Protein AF-A0A290MPU3-F1 (afdb_monomer_lite)

Organism: Caulobacter vibrioides (NCBI:txid155892)

Foldseek 3Di:
DDQDPLLLVVLVCQAVVPWDADDPVCVVSVVVCVVVQQKDWDWDDDPPDTTITMHGDPNVVVVNVVVVVVVVVVVVVVVVD

Radius of gyration: 15.18 Å; chains: 1; bounding box: 42×28×41 Å

Sequence (81 aa):
MKLTKVQRELLQDLADEGPFFVRRRQHRSLRVLFRLGLVESHIVEVMSHQERWWQPSAAGRAALESDARAERSAQAQEAHA

Secondary structure (DSSP, 8-state):
-PPPHHHHHHHHHHHHS-SB---GGGHHHHHHHHHTTSEEEEEEEETTEEEEEEEE-HHHHHHHHHHHHHHHHHHHHHTT-

Structure (mmCIF, N/CA/C/O backbone):
data_AF-A0A290MPU3-F1
#
_entry.id   AF-A0A290MPU3-F1
#
loop_
_atom_site.group_PDB
_atom_site.id
_atom_site.type_symbol
_atom_site.label_atom_id
_atom_site.label_alt_id
_atom_site.label_comp_id
_atom_site.label_asym_id
_atom_site.label_entity_id
_atom_site.label_seq_id
_atom_site.pdbx_PDB_ins_code
_atom_site.Cartn_x
_atom_site.Cartn_y
_atom_site.Cartn_z
_atom_site.occupancy
_atom_site.B_iso_or_equiv
_atom_site.auth_seq_id
_atom_site.auth_comp_id
_atom_site.auth_asym_id
_atom_site.auth_atom_id
_atom_site.pdbx_PDB_model_num
ATOM 1 N N . MET A 1 1 ? -7.181 -6.348 12.615 1.00 60.44 1 MET A N 1
ATOM 2 C CA . MET A 1 1 ? -5.788 -5.886 12.823 1.00 60.44 1 MET A CA 1
ATOM 3 C C . MET A 1 1 ? -5.731 -4.406 12.461 1.00 60.44 1 MET A C 1
ATOM 5 O O . MET A 1 1 ? -6.330 -4.059 11.455 1.00 60.44 1 MET A O 1
ATOM 9 N N . LYS A 1 2 ? -5.105 -3.540 13.271 1.00 76.56 2 LYS A N 1
ATOM 10 C CA . LYS A 1 2 ? -4.987 -2.097 12.972 1.00 76.56 2 LYS A CA 1
ATOM 11 C C . LYS A 1 2 ? -3.608 -1.797 12.375 1.00 76.56 2 LYS A C 1
ATOM 13 O O . LYS A 1 2 ? -2.613 -2.296 12.899 1.00 76.56 2 LYS A O 1
ATOM 18 N N . LEU A 1 3 ? -3.560 -1.018 11.294 1.00 83.25 3 LEU A N 1
ATOM 19 C CA . LEU A 1 3 ? -2.308 -0.504 10.730 1.00 83.25 3 LEU A CA 1
ATOM 20 C C . LEU A 1 3 ? -1.699 0.537 11.673 1.00 83.25 3 LEU A C 1
ATOM 22 O O . LEU A 1 3 ? -2.420 1.257 12.364 1.00 83.25 3 LEU A O 1
ATOM 26 N N . THR A 1 4 ? -0.370 0.625 11.710 1.00 88.69 4 THR A N 1
ATOM 27 C CA . THR A 1 4 ? 0.301 1.730 12.409 1.00 88.69 4 THR A CA 1
ATOM 28 C C . THR A 1 4 ? 0.164 3.028 11.612 1.00 88.69 4 THR A C 1
ATOM 30 O O . THR A 1 4 ? -0.034 2.989 10.398 1.00 88.69 4 THR A O 1
ATOM 33 N N . LYS A 1 5 ? 0.342 4.184 12.269 1.00 87.44 5 LYS A N 1
ATOM 34 C CA . LYS A 1 5 ? 0.333 5.498 11.601 1.00 87.44 5 LYS A CA 1
ATOM 35 C C . LYS A 1 5 ? 1.265 5.529 10.380 1.00 87.44 5 LYS A C 1
ATOM 37 O O . LYS A 1 5 ? 0.823 5.840 9.287 1.00 87.44 5 LYS A O 1
ATOM 42 N N . VAL A 1 6 ? 2.499 5.047 10.543 1.00 87.50 6 VAL A N 1
ATOM 43 C CA . VAL A 1 6 ? 3.507 4.969 9.466 1.00 87.50 6 VAL A CA 1
ATOM 44 C C . VAL A 1 6 ? 3.079 4.047 8.315 1.00 87.50 6 VAL A C 1
ATOM 46 O O . VAL A 1 6 ? 3.426 4.281 7.164 1.00 87.50 6 VAL A O 1
ATOM 49 N N . GLN A 1 7 ? 2.368 2.955 8.607 1.00 88.94 7 GLN A N 1
ATOM 50 C CA . GLN A 1 7 ? 1.869 2.042 7.571 1.00 88.94 7 GLN A CA 1
ATOM 51 C C . GLN A 1 7 ? 0.700 2.648 6.797 1.00 88.94 7 GLN A C 1
ATOM 53 O O . GLN A 1 7 ? 0.608 2.427 5.595 1.00 88.94 7 GLN A O 1
ATOM 58 N N . ARG A 1 8 ? -0.170 3.394 7.483 1.00 88.44 8 ARG A N 1
ATOM 59 C CA . ARG A 1 8 ? -1.279 4.124 6.867 1.00 88.44 8 ARG A CA 1
ATOM 60 C C . ARG A 1 8 ? -0.759 5.250 5.979 1.00 88.44 8 ARG A C 1
ATOM 62 O O . ARG A 1 8 ? -1.159 5.311 4.829 1.00 88.44 8 ARG A O 1
ATOM 69 N N . GLU A 1 9 ? 0.177 6.053 6.484 1.00 88.75 9 GLU A N 1
ATOM 70 C CA . GLU A 1 9 ? 0.851 7.113 5.720 1.00 88.75 9 GLU A CA 1
ATOM 71 C C . GLU A 1 9 ? 1.509 6.543 4.464 1.00 88.75 9 GLU A C 1
ATOM 73 O O . GLU A 1 9 ? 1.185 6.975 3.373 1.00 88.75 9 GLU A O 1
ATOM 78 N N . LEU A 1 10 ? 2.308 5.476 4.580 1.00 88.88 10 LEU A N 1
ATOM 79 C CA . LEU A 1 10 ? 2.920 4.853 3.401 1.00 88.88 10 LEU A CA 1
ATOM 80 C C . LEU A 1 10 ? 1.884 4.335 2.389 1.00 88.88 10 LEU A C 1
ATOM 82 O O . LEU A 1 10 ? 2.118 4.392 1.187 1.00 88.88 10 LEU A O 1
ATOM 86 N N . LEU A 1 11 ? 0.768 3.772 2.857 1.00 89.06 11 LEU A N 1
ATOM 87 C CA . LEU A 1 11 ? -0.289 3.283 1.973 1.00 89.06 11 LEU A CA 1
ATOM 88 C C . LEU A 1 11 ? -1.015 4.439 1.267 1.00 89.06 11 LEU A C 1
ATOM 90 O O . LEU A 1 11 ? -1.370 4.290 0.101 1.00 89.06 11 LEU A O 1
ATOM 94 N N . GLN A 1 12 ? -1.199 5.563 1.964 1.00 89.12 12 GLN A N 1
ATOM 95 C CA . GLN A 1 12 ? -1.762 6.801 1.430 1.00 89.12 12 GLN A CA 1
ATOM 96 C C . GLN A 1 12 ? -0.809 7.448 0.415 1.00 89.12 12 GLN A C 1
ATOM 98 O O . GLN A 1 12 ? -1.236 7.729 -0.698 1.00 89.12 12 GLN A O 1
ATOM 103 N N . ASP A 1 13 ? 0.485 7.560 0.734 1.00 88.19 13 ASP A N 1
ATOM 104 C CA . ASP A 1 13 ? 1.520 8.068 -0.179 1.00 88.19 13 ASP A CA 1
ATOM 105 C C . ASP A 1 13 ? 1.504 7.279 -1.501 1.00 88.19 13 ASP A C 1
ATOM 107 O O . ASP A 1 13 ? 1.487 7.858 -2.582 1.00 88.19 13 ASP A O 1
ATOM 111 N N . LEU A 1 14 ? 1.433 5.942 -1.427 1.00 88.19 14 LEU A N 1
ATOM 112 C CA . LEU A 1 14 ? 1.327 5.062 -2.602 1.00 88.19 14 LEU A CA 1
ATOM 113 C C . LEU A 1 14 ? 0.026 5.261 -3.400 1.00 88.19 14 LEU A C 1
ATOM 115 O O . LEU A 1 14 ? -0.011 4.955 -4.591 1.00 88.19 14 LEU A O 1
ATOM 119 N N . ALA A 1 15 ? -1.055 5.704 -2.758 1.00 86.75 15 ALA A N 1
ATOM 120 C CA . ALA A 1 15 ? -2.317 5.996 -3.431 1.00 86.75 15 ALA A CA 1
ATOM 121 C C . ALA A 1 15 ? -2.288 7.359 -4.138 1.00 86.75 15 ALA A C 1
ATOM 123 O O . A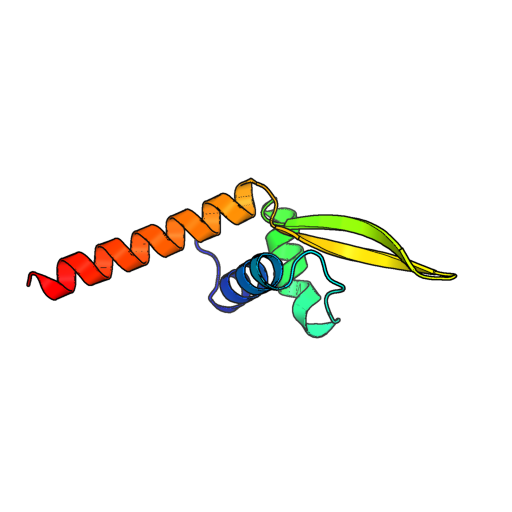LA A 1 15 ? -2.824 7.469 -5.240 1.00 86.75 15 ALA A O 1
ATOM 124 N N . ASP A 1 16 ? -1.643 8.354 -3.526 1.00 84.62 16 ASP A N 1
ATOM 125 C CA . ASP A 1 16 ? -1.632 9.741 -3.995 1.00 84.62 16 ASP A CA 1
ATOM 126 C C . ASP A 1 16 ? -0.534 10.005 -5.037 1.00 84.62 16 ASP A C 1
ATOM 128 O O . ASP A 1 16 ? -0.781 10.662 -6.048 1.00 84.62 16 ASP A O 1
ATOM 132 N N . GLU A 1 17 ? 0.673 9.468 -4.833 1.00 78.19 17 GLU A N 1
ATOM 133 C CA . GLU A 1 17 ? 1.810 9.644 -5.752 1.00 78.19 17 GLU A CA 1
ATOM 134 C C . GLU A 1 17 ? 1.797 8.636 -6.919 1.00 78.19 17 GLU A C 1
ATOM 136 O O . GLU A 1 17 ? 2.566 8.763 -7.874 1.00 78.19 17 GLU A O 1
ATOM 141 N N . GLY A 1 18 ? 0.900 7.646 -6.871 1.00 67.69 18 GLY A N 1
ATOM 142 C CA . GLY A 1 18 ? 0.821 6.559 -7.844 1.00 67.69 18 GLY A CA 1
ATOM 143 C C . GLY A 1 18 ? 1.879 5.473 -7.617 1.00 67.69 18 GLY A C 1
ATOM 144 O O . GLY A 1 18 ? 2.508 5.409 -6.562 1.00 67.69 18 GLY A O 1
ATOM 145 N N . PRO A 1 19 ? 2.084 4.559 -8.579 1.00 71.50 19 PRO A N 1
ATOM 146 C CA . PRO A 1 19 ? 3.098 3.529 -8.435 1.00 71.50 19 PRO A CA 1
ATOM 147 C C . PRO A 1 19 ? 4.482 4.187 -8.429 1.00 71.50 19 PRO A C 1
ATOM 149 O O . PRO A 1 19 ? 4.823 4.863 -9.395 1.00 71.50 19 PRO A O 1
ATOM 152 N N . PHE A 1 20 ? 5.292 3.995 -7.383 1.00 77.75 20 PHE A N 1
ATOM 153 C CA . PHE A 1 20 ? 6.637 4.584 -7.336 1.00 77.75 20 PHE A CA 1
ATOM 154 C C . PHE A 1 20 ? 7.689 3.680 -6.689 1.00 77.75 20 PHE A C 1
ATOM 156 O O . PHE A 1 20 ? 7.406 2.685 -6.009 1.00 77.75 20 PHE A O 1
ATOM 163 N N . PHE A 1 21 ? 8.953 4.035 -6.926 1.00 76.19 21 PHE A N 1
ATOM 164 C CA . PHE A 1 21 ? 10.108 3.386 -6.322 1.00 76.19 21 PHE A CA 1
ATOM 165 C C . PHE A 1 21 ? 10.256 3.779 -4.845 1.00 76.19 21 PHE A C 1
ATOM 167 O O . PHE A 1 21 ? 10.584 4.915 -4.497 1.00 76.19 21 PHE A O 1
ATOM 174 N N . VAL A 1 22 ? 10.075 2.812 -3.950 1.00 70.81 22 VAL A N 1
ATOM 175 C CA . VAL A 1 22 ? 10.136 3.050 -2.504 1.00 70.81 22 VAL A CA 1
ATOM 176 C C . VAL A 1 22 ? 11.589 3.043 -2.008 1.00 70.81 22 VAL A C 1
ATOM 178 O O . VAL A 1 22 ? 12.328 2.071 -2.183 1.00 70.81 22 VAL A O 1
ATOM 181 N N . ARG A 1 23 ? 12.013 4.112 -1.315 1.00 71.25 23 ARG A N 1
ATOM 182 C CA . ARG A 1 23 ? 13.374 4.228 -0.751 1.00 71.25 23 ARG A CA 1
ATOM 183 C C . ARG A 1 23 ? 13.617 3.191 0.360 1.00 71.25 23 ARG A C 1
ATOM 185 O O . ARG A 1 23 ? 12.722 2.834 1.126 1.00 71.25 23 ARG A O 1
ATOM 192 N N . ARG A 1 24 ? 14.884 2.784 0.554 1.00 67.56 24 ARG A N 1
ATOM 193 C CA . ARG A 1 24 ? 15.310 1.739 1.523 1.00 67.56 24 ARG A CA 1
ATOM 194 C C . ARG A 1 24 ? 14.756 1.894 2.952 1.00 67.56 24 ARG A C 1
ATOM 196 O O . ARG A 1 24 ? 14.567 0.889 3.629 1.00 67.56 24 ARG A O 1
ATOM 203 N N . ARG A 1 25 ? 14.486 3.116 3.430 1.00 65.38 25 ARG A N 1
ATOM 204 C CA . ARG A 1 25 ? 13.979 3.365 4.797 1.00 65.38 25 ARG A CA 1
ATOM 205 C C . ARG A 1 25 ? 12.531 2.896 5.017 1.00 65.38 25 ARG A C 1
ATOM 207 O O . ARG A 1 25 ? 12.176 2.578 6.145 1.00 65.38 25 ARG A O 1
ATOM 214 N N . GLN A 1 26 ? 11.723 2.776 3.963 1.00 72.44 26 GLN A N 1
ATOM 215 C CA . GLN A 1 26 ? 10.311 2.367 4.048 1.00 72.44 26 GLN A CA 1
ATOM 216 C C . GLN A 1 26 ? 10.108 0.847 3.856 1.00 72.44 26 GLN A C 1
ATOM 218 O O . GLN A 1 26 ? 9.001 0.337 4.026 1.00 72.44 26 GLN A O 1
ATOM 223 N N . HIS A 1 27 ? 11.179 0.081 3.590 1.00 78.19 27 HIS A N 1
ATOM 224 C CA . HIS A 1 27 ? 11.104 -1.352 3.261 1.00 78.19 27 HIS A CA 1
ATOM 225 C C . HIS A 1 27 ? 10.453 -2.229 4.344 1.00 78.19 27 HIS A C 1
ATOM 227 O O . HIS A 1 27 ? 9.853 -3.253 4.016 1.00 78.19 27 HIS A O 1
ATOM 233 N N . ARG A 1 28 ? 10.568 -1.877 5.636 1.00 85.19 28 ARG A N 1
ATOM 234 C CA . ARG A 1 28 ? 9.958 -2.672 6.720 1.00 85.19 28 ARG A CA 1
ATOM 235 C C . ARG A 1 28 ? 8.435 -2.553 6.702 1.00 85.19 28 ARG A C 1
ATOM 237 O O . ARG A 1 28 ? 7.762 -3.580 6.727 1.00 85.19 28 ARG A O 1
ATOM 244 N N . SER A 1 29 ? 7.910 -1.331 6.630 1.00 88.19 29 SER A N 1
ATOM 245 C CA . SER A 1 29 ? 6.467 -1.074 6.548 1.00 88.19 29 SER A CA 1
ATOM 246 C C . SER A 1 29 ? 5.889 -1.626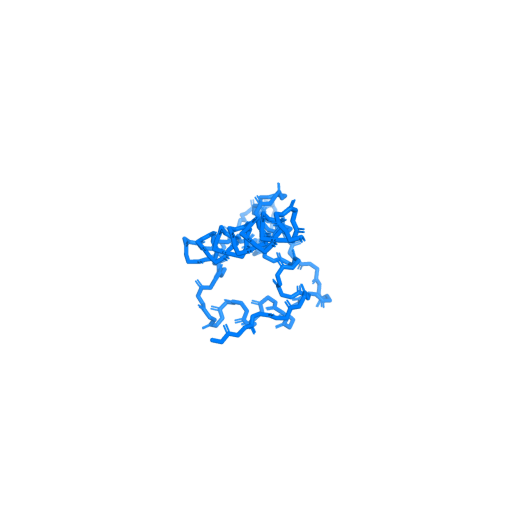 5.249 1.00 88.19 29 SER A C 1
ATOM 248 O O . SER A 1 29 ? 4.894 -2.342 5.290 1.00 88.19 29 SER A O 1
ATOM 250 N N . LEU A 1 30 ? 6.587 -1.417 4.130 1.00 87.81 30 LEU A N 1
ATOM 251 C CA . LEU A 1 30 ? 6.203 -1.942 2.822 1.00 87.81 30 LEU A CA 1
ATOM 252 C C . LEU A 1 30 ? 6.092 -3.472 2.817 1.00 87.81 30 LEU A C 1
ATOM 254 O O . LEU A 1 30 ? 5.116 -4.028 2.329 1.00 87.81 30 LEU A O 1
ATOM 258 N N . ARG A 1 31 ? 7.054 -4.175 3.430 1.00 89.19 31 ARG A N 1
ATOM 259 C CA . ARG A 1 31 ? 7.025 -5.642 3.530 1.00 89.19 31 ARG A CA 1
ATOM 260 C C . ARG A 1 31 ? 5.860 -6.143 4.381 1.00 89.19 31 ARG A C 1
ATOM 262 O O . ARG A 1 31 ? 5.313 -7.202 4.084 1.00 89.19 31 ARG A O 1
ATOM 269 N N . VAL A 1 32 ? 5.497 -5.419 5.441 1.00 91.62 32 VAL A N 1
ATOM 270 C CA . VAL A 1 32 ? 4.316 -5.760 6.246 1.00 91.62 32 VAL A CA 1
ATOM 271 C C . VAL A 1 32 ? 3.048 -5.560 5.422 1.00 91.62 32 VAL A C 1
ATOM 273 O O . VAL A 1 32 ? 2.261 -6.494 5.328 1.00 91.62 32 VAL A O 1
ATOM 276 N N . LEU A 1 33 ? 2.887 -4.410 4.764 1.00 90.88 33 LEU A N 1
ATOM 277 C CA . LEU A 1 33 ? 1.736 -4.142 3.897 1.00 90.88 33 LEU A CA 1
ATOM 278 C C . LEU A 1 33 ? 1.613 -5.177 2.769 1.00 90.88 33 LEU A C 1
ATOM 280 O O . LEU A 1 33 ? 0.514 -5.647 2.489 1.00 90.88 33 LEU A O 1
ATOM 284 N N . PHE A 1 34 ? 2.738 -5.594 2.181 1.00 92.25 34 PHE A N 1
ATOM 285 C CA . PHE A 1 34 ? 2.767 -6.612 1.131 1.00 92.25 34 PHE A CA 1
ATOM 286 C C . PHE A 1 34 ? 2.312 -7.979 1.652 1.00 92.25 34 PHE A C 1
ATOM 288 O O . PHE A 1 34 ? 1.486 -8.638 1.032 1.00 92.25 34 PHE A O 1
ATOM 295 N N . ARG A 1 35 ? 2.783 -8.392 2.838 1.00 92.62 35 ARG A N 1
ATOM 296 C CA . ARG A 1 35 ? 2.328 -9.640 3.482 1.00 92.62 35 ARG A CA 1
ATOM 297 C C . ARG A 1 35 ? 0.845 -9.623 3.839 1.00 92.62 35 ARG A C 1
ATOM 299 O O . ARG A 1 35 ? 0.231 -10.680 3.882 1.00 92.62 35 ARG A O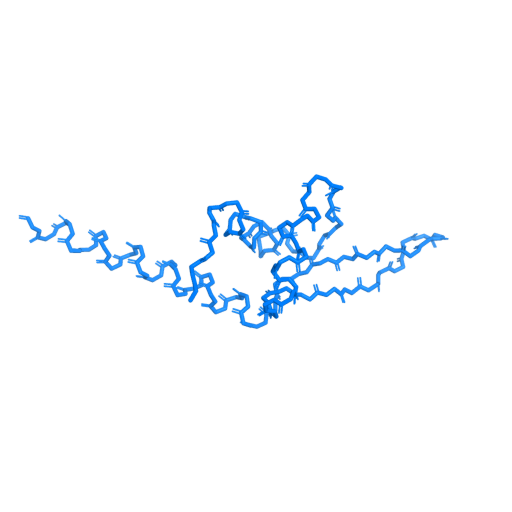 1
ATOM 306 N N . LEU A 1 36 ? 0.293 -8.445 4.115 1.00 92.00 36 LEU A N 1
ATOM 307 C CA . LEU A 1 36 ? -1.133 -8.259 4.377 1.00 92.00 36 LEU A CA 1
ATOM 308 C C . LEU A 1 36 ? -1.965 -8.170 3.090 1.00 92.00 36 LEU A C 1
ATOM 310 O O . LEU A 1 36 ? -3.179 -8.017 3.175 1.00 92.00 36 LEU A O 1
ATOM 314 N N . GLY A 1 37 ? -1.335 -8.233 1.913 1.00 94.19 37 GLY A N 1
ATOM 315 C CA . GLY A 1 37 ? -2.013 -8.091 0.627 1.00 94.19 37 GLY A CA 1
ATOM 316 C C . GLY A 1 37 ? -2.563 -6.687 0.375 1.00 94.19 37 GLY A C 1
ATOM 317 O O . GLY A 1 37 ? -3.430 -6.527 -0.476 1.00 94.19 37 GLY A O 1
ATOM 318 N N . LEU A 1 38 ? -2.092 -5.673 1.108 1.00 93.94 38 LEU A N 1
ATOM 319 C CA . LEU A 1 38 ? -2.553 -4.283 0.988 1.00 93.94 38 LEU A CA 1
ATOM 320 C C . LEU A 1 38 ? -1.786 -3.495 -0.077 1.00 93.94 38 LEU A C 1
ATOM 322 O O . LEU A 1 38 ? -2.255 -2.462 -0.541 1.00 93.94 38 LEU A O 1
ATOM 326 N N . VAL A 1 39 ? -0.617 -3.979 -0.485 1.00 93.50 39 VAL A N 1
ATOM 327 C CA . VAL A 1 39 ? 0.153 -3.424 -1.602 1.00 93.50 39 VAL A CA 1
ATOM 328 C C . VAL A 1 39 ? 0.582 -4.546 -2.528 1.00 93.50 39 VAL A C 1
ATOM 330 O O . VAL A 1 39 ? 0.722 -5.696 -2.109 1.00 93.50 39 VAL A O 1
ATOM 333 N N . GLU A 1 40 ? 0.834 -4.189 -3.774 1.00 93.31 40 GLU A N 1
ATOM 334 C CA . GLU A 1 40 ? 1.354 -5.061 -4.818 1.00 93.31 40 GLU A CA 1
ATOM 335 C C . GLU A 1 40 ? 2.571 -4.408 -5.480 1.00 93.31 40 GLU A C 1
ATOM 337 O O . GLU A 1 40 ? 2.823 -3.212 -5.309 1.00 93.31 40 GLU A O 1
ATOM 342 N N . SER A 1 41 ? 3.380 -5.216 -6.168 1.00 91.44 41 SER A N 1
ATOM 343 C CA . SER A 1 41 ? 4.601 -4.744 -6.821 1.00 91.44 41 SER A CA 1
ATOM 344 C C . SER A 1 41 ? 4.613 -5.092 -8.297 1.00 91.44 41 SER A C 1
ATOM 346 O O . SER A 1 41 ? 4.299 -6.228 -8.653 1.00 91.44 41 SER A O 1
ATOM 348 N N . HIS A 1 42 ? 5.098 -4.167 -9.117 1.00 88.56 42 HIS A N 1
ATOM 349 C CA . HIS A 1 42 ? 5.283 -4.347 -10.552 1.00 88.56 42 HIS A CA 1
ATOM 350 C C . HIS A 1 42 ? 6.740 -4.070 -10.906 1.00 88.56 42 HIS A C 1
ATOM 352 O O . HIS A 1 42 ? 7.393 -3.222 -10.295 1.00 88.56 42 HIS A O 1
ATOM 358 N N . ILE A 1 43 ? 7.267 -4.827 -11.863 1.00 88.56 43 ILE A N 1
ATOM 359 C CA . ILE A 1 43 ? 8.603 -4.582 -12.396 1.00 88.56 43 ILE A CA 1
ATOM 360 C C . ILE A 1 43 ? 8.439 -3.656 -13.593 1.00 88.56 43 ILE A C 1
ATOM 362 O O . ILE A 1 43 ? 7.735 -3.994 -14.541 1.00 88.56 43 ILE A O 1
ATOM 366 N N . VAL A 1 44 ? 9.061 -2.489 -13.510 1.00 87.00 44 VAL A N 1
ATOM 367 C CA . VAL A 1 44 ? 9.066 -1.466 -14.549 1.00 87.00 44 VAL A CA 1
ATOM 368 C C . VAL A 1 44 ? 10.462 -1.430 -15.148 1.00 87.00 44 VAL A C 1
ATOM 370 O O . VAL A 1 44 ? 11.458 -1.379 -14.426 1.00 87.00 44 VAL A O 1
ATOM 373 N N . GLU A 1 45 ? 10.545 -1.488 -16.469 1.00 89.25 45 GLU A N 1
ATOM 374 C CA . GLU A 1 45 ? 11.806 -1.310 -17.180 1.00 89.25 45 GLU A CA 1
ATOM 375 C C . GLU A 1 45 ? 12.082 0.187 -17.338 1.00 89.25 45 GLU A C 1
ATOM 377 O O . GLU A 1 45 ? 11.282 0.920 -17.919 1.00 89.25 45 GLU A O 1
ATOM 382 N N . VAL A 1 46 ? 13.198 0.652 -16.776 1.00 83.75 46 VAL A N 1
ATOM 383 C CA . VAL A 1 46 ? 13.609 2.056 -16.802 1.00 83.75 46 VAL A CA 1
ATOM 384 C C . VAL A 1 46 ? 14.976 2.133 -17.468 1.00 83.75 46 VAL A C 1
ATOM 386 O O . VAL A 1 46 ? 15.995 1.767 -16.887 1.00 83.75 46 VAL A O 1
ATOM 389 N N . MET A 1 47 ? 14.994 2.623 -18.708 1.00 85.88 47 MET A N 1
ATOM 390 C CA . MET A 1 47 ? 16.180 2.689 -19.567 1.00 85.88 47 MET A CA 1
ATOM 391 C C . MET A 1 47 ? 16.881 1.335 -19.748 1.00 85.88 47 MET A C 1
ATOM 393 O O . MET A 1 47 ? 16.519 0.586 -20.645 1.00 85.88 47 MET A O 1
ATOM 397 N N . SER A 1 48 ? 17.888 1.036 -18.927 1.00 86.00 48 SER A N 1
ATOM 398 C CA . SER A 1 48 ? 18.729 -0.163 -19.029 1.00 86.00 48 SER A CA 1
ATOM 399 C C . SER A 1 48 ? 18.697 -1.033 -17.771 1.00 86.00 48 SER A C 1
ATOM 401 O O . SER A 1 48 ? 19.528 -1.930 -17.623 1.00 86.00 48 SER A O 1
ATOM 403 N N . HIS A 1 49 ? 17.791 -0.762 -16.828 1.00 86.00 49 HIS A N 1
ATOM 404 C CA . HIS A 1 49 ? 17.625 -1.565 -15.621 1.00 86.00 49 HIS A CA 1
ATOM 405 C C .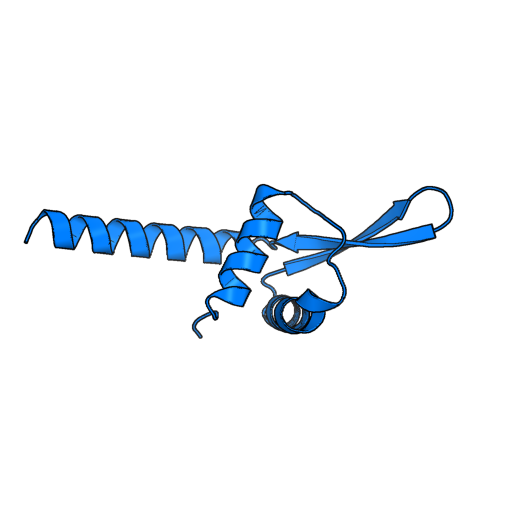 HIS A 1 49 ? 16.150 -1.760 -15.272 1.00 86.00 49 HIS A C 1
ATOM 407 O O . HIS A 1 49 ? 15.266 -1.026 -15.705 1.00 86.00 49 HIS A O 1
ATOM 413 N N . GLN A 1 50 ? 15.886 -2.793 -14.479 1.00 87.00 50 GLN A N 1
ATOM 414 C CA . GLN A 1 50 ? 14.555 -3.078 -13.962 1.00 87.00 50 GLN A CA 1
ATOM 415 C C . GLN A 1 50 ? 14.402 -2.478 -12.569 1.00 87.00 50 GLN A C 1
ATOM 417 O O . GLN A 1 50 ? 15.205 -2.743 -11.670 1.00 87.00 50 GLN A O 1
ATOM 422 N N . GLU A 1 51 ? 13.342 -1.705 -12.375 1.00 88.31 51 GLU A N 1
ATOM 423 C CA . GLU A 1 51 ? 12.948 -1.169 -11.082 1.00 88.31 51 GLU A CA 1
ATOM 424 C C . GLU A 1 51 ? 11.692 -1.863 -10.572 1.00 88.31 51 GLU A C 1
ATOM 426 O O . GLU A 1 51 ? 10.783 -2.198 -11.324 1.00 88.31 51 GLU A O 1
ATOM 431 N N . ARG A 1 52 ? 11.621 -2.076 -9.256 1.00 86.94 52 ARG A N 1
ATOM 432 C CA . ARG A 1 52 ? 10.405 -2.574 -8.615 1.00 86.94 52 ARG A CA 1
ATOM 433 C C . ARG A 1 52 ? 9.623 -1.407 -8.043 1.00 86.94 52 ARG A C 1
ATOM 435 O O . ARG A 1 52 ? 10.069 -0.782 -7.080 1.00 86.94 52 ARG A O 1
ATOM 442 N N . TRP A 1 53 ? 8.463 -1.158 -8.623 1.00 89.88 53 TRP A N 1
ATOM 443 C CA . TRP A 1 53 ? 7.534 -0.129 -8.188 1.00 89.88 53 TRP A CA 1
ATOM 444 C C . TRP A 1 53 ? 6.408 -0.766 -7.383 1.00 89.88 53 TRP A C 1
ATOM 446 O O . TRP A 1 53 ? 6.111 -1.955 -7.535 1.00 89.88 53 TRP A O 1
ATOM 456 N N . TRP A 1 54 ? 5.824 0.014 -6.482 1.00 91.44 54 TRP A N 1
ATOM 457 C CA . TRP A 1 54 ? 4.809 -0.453 -5.544 1.00 91.44 54 TRP A CA 1
ATOM 458 C C . TRP A 1 54 ? 3.565 0.400 -5.669 1.00 91.44 54 TRP A C 1
ATOM 460 O O . TRP A 1 54 ? 3.680 1.598 -5.885 1.00 91.44 54 TRP A O 1
ATOM 470 N N . GLN A 1 55 ? 2.400 -0.213 -5.496 1.00 91.62 55 GLN A N 1
ATOM 471 C CA . GLN A 1 55 ? 1.118 0.484 -5.484 1.00 91.62 55 GLN A CA 1
ATOM 472 C C . GLN A 1 55 ? 0.154 -0.179 -4.492 1.00 91.62 55 GLN A C 1
ATOM 474 O O . GLN A 1 55 ? 0.360 -1.341 -4.115 1.00 91.62 55 GLN A O 1
ATOM 479 N N . PRO A 1 56 ? -0.914 0.512 -4.061 1.00 93.12 56 PRO A N 1
ATOM 480 C CA . PRO A 1 56 ? -1.952 -0.101 -3.250 1.00 93.12 56 PRO A CA 1
ATOM 481 C C . PRO A 1 56 ? -2.671 -1.186 -4.053 1.00 93.12 56 PRO A C 1
ATOM 483 O O . PRO A 1 56 ? -3.004 -0.993 -5.225 1.00 93.12 56 PRO A O 1
ATOM 486 N N . SER A 1 57 ? -2.970 -2.311 -3.411 1.00 94.56 57 SER A N 1
ATOM 487 C CA . SER A 1 57 ? -3.877 -3.305 -3.985 1.00 94.56 57 SER A CA 1
ATOM 488 C C . SER A 1 57 ? -5.331 -2.823 -3.870 1.00 94.56 57 SER A C 1
ATOM 490 O O . SER A 1 57 ? -5.624 -1.813 -3.222 1.00 94.56 57 SER A O 1
ATOM 492 N N . ALA A 1 58 ? -6.282 -3.577 -4.429 1.00 93.50 58 ALA A N 1
ATOM 493 C CA . ALA A 1 58 ? -7.706 -3.322 -4.190 1.00 93.50 58 ALA A CA 1
ATOM 494 C C . ALA A 1 58 ? -8.058 -3.346 -2.688 1.00 93.50 58 ALA A C 1
ATOM 496 O O . ALA A 1 58 ? -8.798 -2.488 -2.211 1.00 93.50 58 ALA A O 1
ATOM 497 N N . ALA A 1 59 ? -7.472 -4.279 -1.928 1.00 93.69 59 ALA A N 1
ATOM 498 C CA . ALA A 1 59 ? -7.651 -4.352 -0.480 1.00 93.69 59 ALA A CA 1
ATOM 499 C C . ALA A 1 59 ? -6.989 -3.168 0.246 1.00 93.69 59 ALA A C 1
ATOM 501 O O . ALA A 1 59 ? -7.542 -2.660 1.218 1.00 93.69 59 ALA A O 1
ATOM 502 N N . GLY A 1 60 ? -5.837 -2.698 -0.244 1.00 93.06 60 GLY A N 1
ATOM 503 C CA . GLY A 1 60 ? -5.181 -1.489 0.254 1.00 93.06 60 GLY A CA 1
ATOM 504 C C . GLY A 1 60 ? -6.044 -0.241 0.101 1.00 93.06 60 GLY A C 1
ATOM 505 O O . GLY A 1 60 ? -6.245 0.484 1.071 1.00 93.06 60 GLY A O 1
ATOM 506 N N . ARG A 1 61 ? -6.614 -0.032 -1.092 1.00 91.81 61 ARG A N 1
ATOM 507 C CA . ARG A 1 61 ? -7.535 1.087 -1.362 1.00 91.81 61 ARG A CA 1
ATOM 508 C C . ARG A 1 61 ? -8.774 1.033 -0.469 1.00 91.81 61 ARG A C 1
ATOM 510 O O . ARG A 1 61 ? -9.100 2.020 0.181 1.00 91.81 61 ARG A O 1
ATOM 517 N N . ALA A 1 62 ? -9.396 -0.140 -0.346 1.00 92.06 62 ALA A N 1
ATOM 518 C CA . ALA A 1 62 ? -10.548 -0.326 0.536 1.00 92.06 62 ALA A CA 1
ATOM 519 C C . ALA A 1 62 ? -10.213 -0.055 2.017 1.00 92.06 62 ALA A C 1
ATOM 521 O O . ALA A 1 62 ? -11.035 0.491 2.754 1.00 92.06 62 ALA A O 1
ATOM 522 N N . ALA A 1 63 ? -9.001 -0.407 2.463 1.00 90.00 63 ALA A N 1
ATOM 523 C CA . ALA A 1 63 ? -8.548 -0.118 3.822 1.00 90.00 63 ALA A CA 1
ATOM 524 C C . ALA A 1 63 ? -8.422 1.394 4.080 1.00 90.00 63 ALA A C 1
ATOM 526 O O . ALA A 1 63 ? -8.866 1.857 5.132 1.00 90.00 63 ALA A O 1
ATOM 527 N N . LEU A 1 64 ? -7.888 2.162 3.121 1.00 89.19 64 LEU A N 1
ATOM 528 C CA . LEU A 1 64 ? -7.823 3.628 3.205 1.00 89.19 64 LEU A CA 1
ATOM 529 C C . LEU A 1 64 ? -9.220 4.259 3.247 1.00 89.19 64 LEU A C 1
ATOM 531 O O . LEU A 1 64 ? -9.498 5.098 4.101 1.00 89.19 64 LEU A O 1
ATOM 535 N N . GLU A 1 65 ? -10.130 3.817 2.376 1.00 88.75 65 GLU A N 1
ATOM 536 C CA . GLU A 1 65 ? -11.510 4.319 2.341 1.00 88.75 65 GLU A CA 1
ATOM 537 C C . GLU A 1 65 ? -12.264 4.042 3.648 1.00 88.75 65 GLU A C 1
ATOM 539 O O . GLU A 1 65 ? -12.991 4.905 4.152 1.00 88.75 65 GLU A O 1
ATOM 544 N N . SER A 1 66 ? -12.078 2.848 4.219 1.00 85.94 66 SER A N 1
ATOM 545 C CA . SER A 1 66 ? -12.672 2.475 5.503 1.00 85.94 66 SER A CA 1
ATOM 546 C C . SER A 1 66 ? -12.160 3.357 6.643 1.00 85.94 66 SER A C 1
ATOM 548 O O . SER A 1 66 ? -12.959 3.765 7.488 1.00 85.94 66 SER A O 1
ATOM 550 N N . ASP A 1 67 ? -10.861 3.663 6.675 1.00 82.06 67 ASP A N 1
ATOM 551 C CA . ASP A 1 67 ? -10.284 4.573 7.671 1.00 82.06 67 ASP A CA 1
ATOM 552 C C . ASP A 1 67 ? -10.819 6.003 7.491 1.00 82.06 67 ASP A C 1
ATOM 554 O O . ASP A 1 67 ? -11.323 6.593 8.447 1.00 82.06 67 ASP A O 1
ATOM 558 N N . ALA A 1 68 ? -10.835 6.523 6.260 1.00 82.00 68 ALA A N 1
ATOM 559 C CA . ALA A 1 68 ? -11.365 7.855 5.956 1.00 82.00 68 ALA A CA 1
ATOM 560 C C . ALA A 1 68 ? -12.862 7.993 6.292 1.00 82.00 68 ALA A C 1
ATOM 562 O O . ALA A 1 68 ? -13.359 9.075 6.614 1.00 82.00 68 ALA A O 1
ATOM 563 N N . ARG A 1 69 ? -13.633 6.904 6.193 1.00 82.25 69 ARG A N 1
ATOM 564 C CA . ARG A 1 69 ? -15.039 6.875 6.617 1.00 82.25 69 ARG A CA 1
ATOM 565 C C . ARG A 1 69 ? -15.174 6.856 8.139 1.00 82.2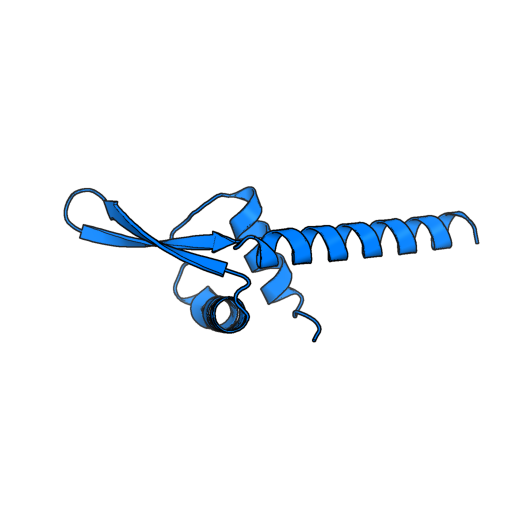5 69 ARG A C 1
ATOM 567 O O . ARG A 1 69 ? -16.062 7.528 8.668 1.00 82.25 69 ARG A O 1
ATOM 574 N N . ALA A 1 70 ? -14.324 6.101 8.833 1.00 81.19 70 ALA A N 1
ATOM 575 C CA . ALA A 1 70 ? -14.312 6.055 10.292 1.00 81.19 70 ALA A CA 1
ATOM 576 C C . ALA A 1 70 ? -13.970 7.429 10.892 1.00 81.19 70 ALA A C 1
ATOM 578 O O . ALA A 1 70 ? -14.647 7.871 11.816 1.00 81.19 70 ALA A O 1
ATOM 579 N N . GLU A 1 71 ? -13.002 8.139 10.308 1.00 78.38 71 GLU A N 1
ATOM 580 C CA . GLU A 1 71 ? -12.616 9.495 10.722 1.00 78.38 71 GLU A CA 1
ATOM 581 C C . GLU A 1 71 ? -13.753 10.507 10.515 1.00 78.38 71 GLU A C 1
ATOM 583 O O . GLU A 1 71 ? -14.100 11.239 11.440 1.00 78.38 71 GLU A O 1
ATOM 588 N N . ARG A 1 72 ? -14.424 10.478 9.354 1.00 79.75 72 ARG A N 1
ATOM 589 C CA . ARG A 1 72 ? -15.607 11.323 9.094 1.00 79.75 72 ARG A CA 1
ATOM 590 C C . ARG A 1 72 ? -16.762 11.047 10.056 1.00 79.75 72 ARG A C 1
ATOM 592 O O . ARG A 1 72 ? -17.469 11.968 10.450 1.00 79.75 72 ARG A O 1
ATOM 599 N N . SER A 1 73 ? -16.958 9.783 10.430 1.00 78.25 73 SER A N 1
ATOM 600 C CA . SER A 1 73 ? -18.030 9.388 11.352 1.00 78.25 73 SER A CA 1
ATOM 601 C C . SER A 1 73 ? -17.745 9.853 12.782 1.00 78.25 73 SER A C 1
ATOM 603 O O . SER A 1 73 ? -18.657 10.327 13.451 1.00 78.25 73 SER A O 1
ATOM 605 N N . ALA A 1 74 ? -16.487 9.770 13.228 1.00 77.31 74 ALA A N 1
ATOM 606 C CA . ALA A 1 74 ? -16.069 10.282 14.532 1.00 77.31 74 ALA A CA 1
ATOM 607 C C . ALA A 1 74 ? -16.228 11.810 14.618 1.00 77.31 74 ALA A C 1
ATOM 609 O O . ALA A 1 74 ? -16.832 12.312 15.560 1.00 77.31 74 ALA A O 1
ATOM 610 N N . GLN A 1 75 ? -15.795 12.540 13.585 1.00 75.50 75 GLN A N 1
ATOM 611 C CA . GLN A 1 75 ? -15.951 13.999 13.514 1.00 75.50 75 GLN A CA 1
ATOM 612 C C . GLN A 1 75 ? -17.422 14.438 13.498 1.00 75.50 75 GLN A C 1
ATOM 614 O O . GLN A 1 75 ? -17.782 15.418 14.143 1.00 75.50 75 GLN A O 1
ATOM 619 N N . ALA A 1 76 ? -18.292 13.708 12.790 1.00 74.88 76 ALA A N 1
ATOM 620 C CA . ALA A 1 76 ? -19.725 13.993 12.779 1.00 74.88 76 ALA A CA 1
ATOM 621 C C . ALA A 1 76 ? 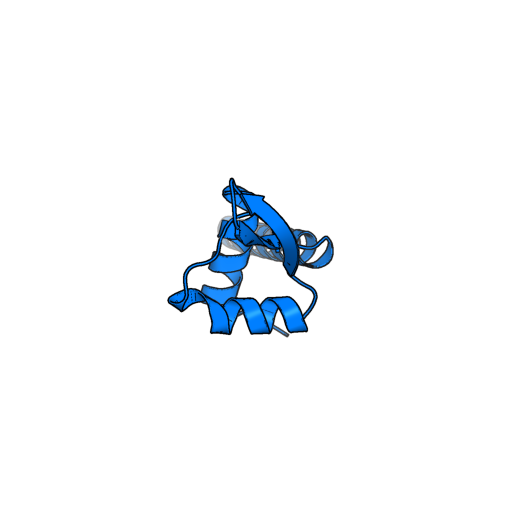-20.373 13.782 14.159 1.00 74.88 76 ALA A C 1
ATOM 623 O O . ALA A 1 76 ? -21.271 14.529 14.530 1.00 74.88 76 ALA A O 1
ATOM 624 N N . GLN A 1 77 ? -19.919 12.791 14.932 1.00 75.81 77 GLN A N 1
ATOM 625 C CA . GLN A 1 77 ? -20.414 12.555 16.292 1.00 75.81 77 GLN A CA 1
ATOM 626 C C . GLN A 1 77 ? -19.935 13.628 17.277 1.00 75.81 77 GLN A C 1
ATOM 628 O O . GLN A 1 77 ? -20.718 14.061 18.114 1.00 75.81 77 GLN A O 1
ATOM 633 N N . GLU A 1 78 ? -18.693 14.097 17.146 1.00 70.88 78 GLU A N 1
ATOM 634 C CA . GLU A 1 78 ? -18.146 15.187 17.967 1.00 70.88 78 GLU A CA 1
ATOM 635 C C . GLU A 1 78 ? -18.784 16.549 17.653 1.00 70.88 78 GLU A C 1
ATOM 637 O O . GLU A 1 78 ? -18.948 17.362 18.552 1.00 70.88 78 GLU A O 1
ATOM 642 N N . ALA A 1 79 ? -19.190 16.801 16.405 1.00 62.59 79 ALA A N 1
ATOM 643 C CA . ALA A 1 79 ? -19.868 18.043 16.017 1.00 62.59 79 ALA A CA 1
ATOM 644 C C . ALA A 1 79 ? -21.341 18.127 16.473 1.00 62.59 79 ALA A C 1
ATOM 646 O O . ALA A 1 79 ? -21.942 19.200 16.413 1.00 62.59 79 ALA A O 1
ATOM 647 N N . HIS A 1 80 ? -21.932 17.003 16.887 1.00 56.88 80 HIS A N 1
ATOM 648 C CA . HIS A 1 80 ? -23.325 16.901 17.336 1.00 56.88 80 HIS A CA 1
ATOM 649 C C . HIS A 1 80 ? -23.471 16.640 18.848 1.00 56.88 80 HIS A C 1
ATOM 651 O O . HIS A 1 80 ? -24.603 16.482 19.314 1.00 56.88 80 HIS A O 1
ATOM 657 N N . ALA A 1 81 ? -22.361 16.589 19.591 1.00 52.94 81 ALA A N 1
ATOM 658 C CA . ALA A 1 81 ? -22.310 16.481 21.052 1.00 52.94 81 ALA A CA 1
ATOM 659 C C . ALA A 1 81 ? -22.119 17.861 21.700 1.00 52.94 81 ALA A C 1
ATOM 661 O O . ALA A 1 81 ? -22.693 18.065 22.793 1.00 52.94 81 ALA A O 1
#

pLDDT: mean 83.76, std 9.28, range [52.94, 94.56]